Protein AF-M6GQY0-F1 (afdb_monomer_lite)

Foldseek 3Di:
DPPPVVVVVVVVPPPPDDDDDDDDDDDDDDDDDPPVQPPPPDWDKDKDKDWDFDAPDQVVLVVVLVVLCVVQVKDWPDDDSRDTDIDGDPVCVVVSVVVNCVRGPTPDMDMDIDGCRVVVSVVVVVVVVVVD

Secondary structure (DSSP, 8-state):
--SSSTTTSTTSSSSS-------------------------S--EEEEEEEEEE-S-HHHHHHHHHHHHHHTT-EEEEE-SS-EEEE--GGGHHHHHHHHHTTSEEEEEEEEEEE-HHHHHHHHHHHHHTT-

InterPro domains:
  IPR025645 Domain of unknown function DUF4349 [PF14257] (43-131)

pLDDT: mean 81.35, std 21.59, range [33.88, 98.38]

Radius of gyration: 28.09 Å; chains: 1; bounding box: 75×24×71 Å

Sequence (132 aa):
MLLSYRHIILLIFLFLVQCSAHRPTKAEGTAIGTQNEPVINERKISYTAYVTLNVGNLEESRNKIKSLIKNYKGFITRNSKKNALVRVPSESFEVFLSELKQLGDVENEEVIGLDITDSYRDNLIKLESLKK

Structure (mmCIF, N/CA/C/O backbone):
data_AF-M6GQY0-F1
#
_entry.id   AF-M6GQY0-F1
#
loop_
_atom_site.group_PDB
_atom_site.id
_atom_site.type_symbol
_atom_site.label_atom_id
_atom_site.label_alt_id
_atom_site.label_comp_id
_atom_site.label_asym_id
_atom_site.label_entity_id
_atom_site.label_seq_id
_atom_site.pdbx_PDB_ins_code
_atom_site.Cartn_x
_atom_site.Cartn_y
_atom_site.Cartn_z
_atom_site.occupancy
_atom_site.B_iso_or_equiv
_atom_site.auth_seq_id
_atom_site.auth_comp_id
_atom_site.auth_asym_id
_atom_site.auth_atom_id
_atom_site.pdbx_PDB_model_num
ATOM 1 N N . MET A 1 1 ? -46.945 7.960 -42.117 1.00 55.88 1 MET A N 1
ATOM 2 C CA . MET A 1 1 ? -45.697 8.199 -41.357 1.00 55.88 1 MET A CA 1
ATOM 3 C C . MET A 1 1 ? -44.795 6.960 -41.425 1.00 55.88 1 MET A C 1
ATOM 5 O O . MET A 1 1 ? -44.550 6.328 -40.416 1.00 55.88 1 MET A O 1
ATOM 9 N N . LEU A 1 2 ? -44.370 6.558 -42.632 1.00 48.75 2 LEU A N 1
ATOM 10 C CA . LEU A 1 2 ? -43.511 5.375 -42.875 1.00 48.75 2 LEU A CA 1
ATOM 11 C C . LEU A 1 2 ? -42.770 5.476 -44.230 1.00 48.75 2 LEU A C 1
ATOM 13 O O . LEU A 1 2 ? -42.288 4.488 -44.769 1.00 48.75 2 LEU A O 1
ATOM 17 N N . LEU A 1 3 ? -42.681 6.690 -44.792 1.00 44.78 3 LEU A N 1
ATOM 18 C CA . LEU A 1 3 ? -42.151 6.951 -46.137 1.00 44.78 3 LEU A CA 1
ATOM 19 C C . LEU A 1 3 ? -40.994 7.967 -46.138 1.00 44.78 3 LEU A C 1
ATOM 21 O O . LEU A 1 3 ? -40.719 8.601 -47.145 1.00 44.78 3 LEU A O 1
ATOM 25 N N . SER A 1 4 ? -40.325 8.126 -44.996 1.00 54.00 4 SER A N 1
ATOM 26 C CA . SER A 1 4 ? -39.166 9.015 -44.812 1.00 54.00 4 SER A CA 1
ATOM 27 C C . SER A 1 4 ? -37.931 8.292 -44.255 1.00 54.00 4 SER A C 1
ATOM 29 O O . SER A 1 4 ? -36.854 8.871 -44.207 1.00 54.00 4 SER A O 1
ATOM 31 N N . TYR A 1 5 ? -38.043 7.001 -43.912 1.00 56.50 5 TYR A N 1
ATOM 32 C CA . TYR A 1 5 ? -36.928 6.187 -43.399 1.00 56.50 5 TYR A CA 1
ATOM 33 C C . TYR A 1 5 ? -36.236 5.337 -44.484 1.00 56.50 5 TYR A C 1
ATOM 35 O O . TYR A 1 5 ? -35.145 4.811 -44.276 1.00 56.50 5 TYR A O 1
ATOM 43 N N . ARG A 1 6 ? -36.832 5.240 -45.684 1.00 51.47 6 ARG A N 1
ATOM 44 C CA . ARG A 1 6 ? -36.281 4.454 -46.805 1.00 51.47 6 ARG A CA 1
ATOM 45 C C . ARG A 1 6 ? -35.098 5.131 -47.511 1.00 51.47 6 ARG A C 1
ATOM 47 O O . ARG A 1 6 ? -34.324 4.454 -48.174 1.00 51.47 6 ARG A O 1
ATOM 54 N N . HIS A 1 7 ? -34.917 6.437 -47.315 1.00 50.97 7 HIS A N 1
ATOM 55 C CA . HIS A 1 7 ? -33.776 7.187 -47.857 1.00 50.97 7 HIS A CA 1
ATOM 56 C C . HIS A 1 7 ? -32.645 7.413 -46.842 1.00 50.97 7 HIS A C 1
ATOM 58 O O . HIS A 1 7 ? -31.558 7.814 -47.237 1.00 50.97 7 HIS A O 1
ATOM 64 N N . ILE A 1 8 ? -32.862 7.096 -45.561 1.00 52.44 8 ILE A N 1
ATOM 65 C CA . ILE A 1 8 ? -31.829 7.207 -44.515 1.00 52.44 8 ILE A CA 1
ATOM 66 C C . ILE A 1 8 ? -31.035 5.893 -44.381 1.00 52.44 8 ILE A C 1
ATOM 68 O O . ILE A 1 8 ? -29.851 5.919 -44.069 1.00 52.44 8 ILE A O 1
ATOM 72 N N . ILE A 1 9 ? -31.630 4.747 -44.734 1.00 51.34 9 ILE A N 1
ATOM 73 C CA . ILE A 1 9 ? -30.931 3.447 -44.775 1.00 51.34 9 ILE A CA 1
ATOM 74 C C . ILE A 1 9 ? -30.049 3.283 -46.033 1.00 51.34 9 ILE A C 1
ATOM 76 O O . ILE A 1 9 ? -29.077 2.533 -46.003 1.00 51.34 9 ILE A O 1
ATOM 80 N N . LEU A 1 10 ? -30.311 4.017 -47.123 1.00 47.75 10 LEU A N 1
ATOM 81 C CA . LEU A 1 10 ? -29.518 3.921 -48.362 1.00 47.75 10 LEU A CA 1
ATOM 82 C C . LEU A 1 10 ? -28.225 4.768 -48.340 1.00 47.75 10 LEU A C 1
ATOM 84 O O . LEU A 1 10 ? -27.360 4.587 -49.189 1.00 47.75 10 LEU A O 1
ATOM 88 N N . LEU A 1 11 ? -28.061 5.664 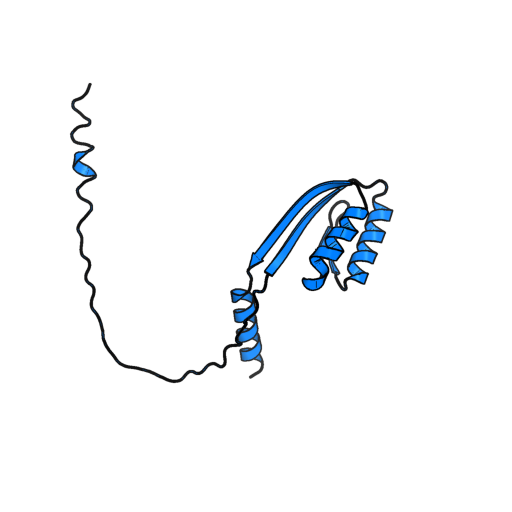-47.360 1.00 49.88 11 LEU A N 1
ATOM 89 C CA . LEU A 1 11 ? -26.869 6.516 -47.210 1.00 49.88 11 LEU A CA 1
ATOM 90 C C . LEU A 1 11 ? -25.799 5.932 -46.269 1.00 49.88 11 LEU A C 1
ATOM 92 O O . LEU A 1 11 ? -24.683 6.438 -46.230 1.00 49.88 11 LEU A O 1
ATOM 96 N N . ILE A 1 12 ? -26.098 4.837 -45.563 1.00 52.50 12 ILE A N 1
ATOM 97 C CA . ILE A 1 12 ? -25.147 4.136 -44.677 1.00 52.50 12 ILE A CA 1
ATOM 98 C C . ILE A 1 12 ? -24.380 3.020 -45.417 1.00 52.50 12 ILE A C 1
ATOM 100 O O . ILE A 1 12 ? -23.368 2.530 -44.927 1.00 52.50 12 ILE A O 1
ATOM 104 N N . PHE A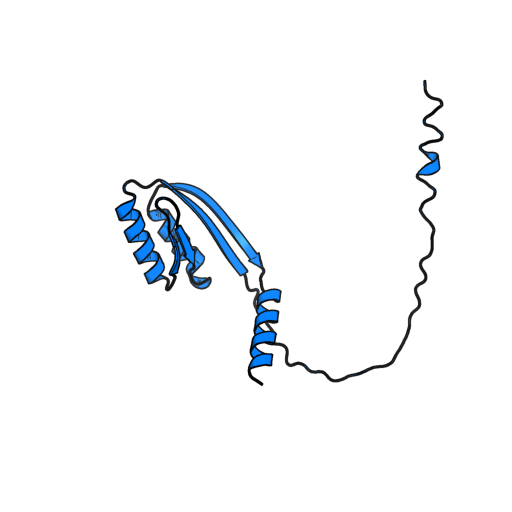 1 13 ? -24.785 2.665 -46.641 1.00 51.56 13 PHE A N 1
ATOM 105 C CA . PHE A 1 13 ? -24.156 1.589 -47.421 1.00 51.56 13 PHE A CA 1
ATOM 106 C C . PHE A 1 13 ? -23.108 2.050 -48.454 1.00 51.56 13 PHE A C 1
ATOM 108 O O . PHE A 1 13 ? -22.621 1.226 -49.222 1.00 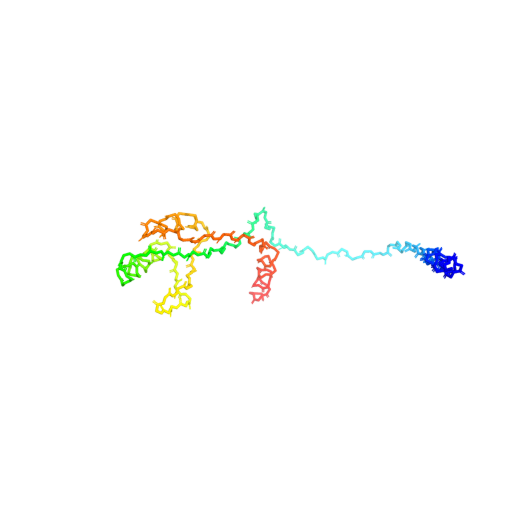51.56 13 PHE A O 1
ATOM 115 N N . LEU A 1 14 ? -22.726 3.336 -48.476 1.00 50.00 14 LEU A N 1
ATOM 116 C CA . LEU A 1 14 ? -21.807 3.893 -49.486 1.00 50.00 14 LEU A CA 1
ATOM 117 C C . LEU A 1 14 ? -20.504 4.490 -48.914 1.00 50.00 14 LEU A C 1
ATOM 119 O O . LEU A 1 14 ? -19.908 5.372 -49.522 1.00 50.00 14 LEU A O 1
ATOM 123 N N . PHE A 1 15 ? -20.047 3.992 -47.759 1.00 47.12 15 PHE A N 1
ATOM 124 C CA . PHE A 1 15 ? -18.723 4.300 -47.184 1.00 47.12 15 PHE A CA 1
ATOM 125 C C . PHE A 1 15 ? -17.823 3.061 -47.011 1.00 47.12 15 PHE A C 1
ATOM 127 O O . PHE A 1 15 ? -16.848 3.082 -46.265 1.00 47.12 15 PHE A O 1
ATOM 134 N N . LEU A 1 16 ? -18.113 1.979 -47.736 1.00 55.97 16 LEU A N 1
ATOM 135 C CA . LEU A 1 16 ? -17.162 0.897 -47.973 1.00 55.97 16 LEU A CA 1
ATOM 136 C C . LEU A 1 16 ? -16.777 0.949 -49.446 1.00 55.97 16 LEU A C 1
ATOM 138 O O . LEU A 1 16 ? -17.593 0.603 -50.289 1.00 55.97 16 LEU A O 1
ATOM 142 N N . VAL A 1 17 ? -15.555 1.420 -49.709 1.00 60.00 17 VAL A N 1
ATOM 143 C CA . VAL A 1 17 ? -14.728 1.301 -50.930 1.00 60.00 17 VAL A CA 1
ATOM 144 C C . VAL A 1 17 ? -14.035 2.643 -51.168 1.00 60.00 17 VAL A C 1
ATOM 146 O O . VAL A 1 17 ? -14.445 3.430 -52.010 1.00 60.00 17 VAL A O 1
ATOM 149 N N . GLN A 1 18 ? -12.942 2.885 -50.436 1.00 50.16 18 GLN A N 1
ATOM 150 C CA . GLN A 1 18 ? -11.767 3.552 -51.003 1.00 50.16 18 GLN A CA 1
ATOM 151 C C . GLN A 1 18 ? -10.480 2.871 -50.499 1.00 50.16 18 GLN A C 1
ATOM 153 O O . GLN A 1 18 ? -10.065 3.014 -49.356 1.00 50.16 18 GLN A O 1
ATOM 158 N N . CYS A 1 19 ? -9.924 2.076 -51.418 1.00 48.84 19 CYS A N 1
ATOM 159 C CA . CYS A 1 19 ? -8.524 1.737 -51.685 1.00 48.84 19 CYS A CA 1
ATOM 160 C C . CYS A 1 19 ? -7.567 1.344 -50.546 1.00 48.84 19 CYS A C 1
ATOM 162 O O . CYS A 1 19 ? -6.852 2.159 -49.971 1.00 48.84 19 CYS A O 1
ATOM 164 N N . SER A 1 20 ? -7.389 0.024 -50.432 1.00 45.81 20 SER A N 1
ATOM 165 C CA . SER A 1 20 ? -6.080 -0.594 -50.209 1.00 45.81 20 SER A CA 1
ATOM 166 C C . SER A 1 20 ? -5.137 -0.246 -51.372 1.00 45.81 20 SER A C 1
ATOM 168 O O . SER A 1 20 ? -5.402 -0.604 -52.518 1.00 45.81 20 SER A O 1
ATOM 170 N N . ALA A 1 21 ? -4.037 0.447 -51.079 1.00 47.16 21 ALA A N 1
ATOM 171 C CA . ALA A 1 21 ? -2.872 0.549 -51.954 1.00 47.16 21 ALA A CA 1
ATOM 172 C C . ALA A 1 21 ? -1.637 0.113 -51.157 1.00 47.16 21 ALA A C 1
ATOM 174 O O . ALA A 1 21 ? -0.853 0.921 -50.665 1.00 47.16 21 ALA A O 1
ATOM 175 N N . HIS A 1 22 ? -1.500 -1.201 -50.992 1.00 43.19 22 HIS A N 1
ATOM 176 C CA . HIS A 1 22 ? -0.301 -1.833 -50.459 1.00 43.19 22 HIS A CA 1
ATOM 177 C C . HIS A 1 22 ? 0.823 -1.705 -51.504 1.00 43.19 22 HIS A C 1
ATOM 179 O O . HIS A 1 22 ? 0.794 -2.371 -52.537 1.00 43.19 22 HIS A O 1
ATOM 185 N N . ARG A 1 23 ? 1.805 -0.827 -51.267 1.00 45.12 23 ARG A N 1
ATOM 186 C CA . ARG A 1 23 ? 3.090 -0.842 -51.985 1.00 45.12 23 ARG A CA 1
ATOM 187 C C . ARG A 1 23 ? 4.120 -1.567 -51.114 1.00 45.12 23 ARG A C 1
ATOM 189 O O . ARG A 1 23 ? 4.449 -1.043 -50.052 1.00 45.12 23 ARG A O 1
ATOM 196 N N . PRO A 1 24 ? 4.654 -2.727 -51.530 1.00 40.28 24 PRO A N 1
ATOM 197 C CA . PRO A 1 24 ? 5.810 -3.310 -50.872 1.00 40.28 24 PRO A CA 1
ATOM 198 C C . PRO A 1 24 ? 7.070 -2.608 -51.388 1.00 40.28 24 PRO A C 1
ATOM 200 O O . PRO A 1 24 ? 7.501 -2.843 -52.516 1.00 40.28 24 PRO A O 1
ATOM 203 N N . THR A 1 25 ? 7.676 -1.746 -50.573 1.00 45.44 25 THR A N 1
ATOM 204 C CA . THR A 1 25 ? 9.056 -1.311 -50.819 1.00 45.44 25 THR A CA 1
ATOM 205 C C . THR A 1 25 ? 9.986 -2.336 -50.179 1.00 45.44 25 THR A C 1
ATOM 207 O O . THR A 1 25 ? 10.023 -2.493 -48.960 1.00 45.44 25 THR A O 1
ATOM 210 N N . LYS A 1 26 ? 10.688 -3.082 -51.032 1.00 43.66 26 LYS A N 1
ATOM 211 C CA . LYS A 1 26 ? 11.708 -4.073 -50.695 1.00 43.66 26 LYS A CA 1
ATOM 212 C C . LYS A 1 26 ? 13.091 -3.413 -50.739 1.00 43.66 26 LYS A C 1
ATOM 214 O O . LYS A 1 26 ? 13.405 -2.808 -51.756 1.00 43.66 26 LYS A O 1
ATOM 219 N N . ALA A 1 27 ? 13.884 -3.688 -49.693 1.00 46.41 27 ALA A N 1
ATOM 220 C CA . ALA A 1 27 ? 15.330 -3.459 -49.511 1.00 46.41 27 ALA A CA 1
ATOM 221 C C . ALA A 1 27 ? 15.762 -1.971 -49.453 1.00 46.41 27 ALA A C 1
ATOM 223 O O . ALA A 1 27 ? 15.204 -1.139 -50.145 1.00 46.41 27 ALA A O 1
ATOM 224 N N . GLU A 1 28 ? 16.686 -1.532 -48.598 1.00 39.09 28 GLU A N 1
ATOM 225 C CA . GLU A 1 28 ? 17.974 -2.124 -48.221 1.00 39.09 28 GLU A CA 1
ATOM 226 C C . GLU A 1 28 ? 18.338 -1.836 -46.752 1.00 39.09 28 GLU A C 1
ATOM 228 O O . GLU A 1 28 ? 17.826 -0.915 -46.120 1.00 39.09 28 GLU A O 1
ATOM 233 N N . GLY A 1 29 ? 19.193 -2.693 -46.194 1.00 40.03 29 GLY A N 1
ATOM 234 C CA . GLY A 1 29 ? 19.549 -2.710 -44.783 1.00 40.03 29 GLY A CA 1
ATOM 235 C C . GLY A 1 29 ? 20.464 -1.581 -44.309 1.00 40.03 29 GLY A C 1
ATOM 236 O O . GLY A 1 29 ? 21.350 -1.128 -45.023 1.00 40.03 29 GLY A O 1
ATOM 237 N N . THR A 1 30 ? 20.334 -1.288 -43.017 1.00 33.88 30 THR A N 1
ATOM 238 C CA . THR A 1 30 ? 21.476 -0.975 -42.155 1.00 33.88 30 THR A CA 1
ATOM 239 C C . THR A 1 30 ? 21.410 -1.939 -40.981 1.00 33.88 30 THR A C 1
ATOM 241 O O . THR A 1 30 ? 20.604 -1.786 -40.065 1.00 33.88 30 THR A O 1
ATOM 244 N N . ALA A 1 31 ? 22.236 -2.980 -41.040 1.00 48.19 31 ALA A N 1
ATOM 245 C CA . ALA A 1 31 ? 22.637 -3.690 -39.843 1.00 48.19 31 ALA A CA 1
ATOM 246 C C . ALA A 1 31 ? 23.552 -2.783 -39.005 1.00 48.19 31 ALA A C 1
ATOM 248 O O . ALA A 1 31 ? 24.279 -1.949 -39.541 1.00 48.19 31 ALA A O 1
ATOM 249 N N . ILE A 1 32 ? 23.574 -3.079 -37.706 1.00 41.00 32 ILE A N 1
ATOM 250 C CA . ILE A 1 32 ? 24.455 -2.557 -36.653 1.00 41.00 32 ILE A CA 1
ATOM 251 C C . ILE A 1 32 ? 23.895 -1.342 -35.904 1.00 41.00 32 ILE A C 1
ATOM 253 O O . ILE A 1 32 ? 24.369 -0.215 -35.979 1.00 41.00 32 ILE A O 1
ATOM 257 N N . GLY A 1 33 ? 22.960 -1.662 -35.020 1.00 36.72 33 GLY A N 1
ATOM 258 C CA . GLY A 1 33 ? 23.143 -1.341 -33.615 1.00 36.72 33 GLY A CA 1
ATOM 259 C C . GLY A 1 33 ? 22.738 -2.565 -32.810 1.00 36.72 33 GLY A C 1
ATOM 260 O O . GLY A 1 33 ? 21.578 -2.672 -32.434 1.00 36.72 33 GLY A O 1
ATOM 261 N N . THR A 1 34 ? 23.662 -3.500 -32.561 1.00 45.25 34 THR A N 1
ATOM 262 C CA . THR A 1 34 ? 23.510 -4.417 -31.420 1.00 45.25 34 THR A CA 1
ATOM 263 C C . THR A 1 34 ? 23.632 -3.547 -30.179 1.00 45.25 34 THR A C 1
ATOM 265 O O . THR A 1 34 ? 24.705 -3.398 -29.598 1.00 45.25 34 THR A O 1
ATOM 268 N N . GLN A 1 35 ? 22.541 -2.867 -29.845 1.00 48.69 35 GLN A N 1
ATOM 269 C CA . GLN A 1 35 ? 22.362 -2.322 -28.522 1.00 48.69 35 GLN A CA 1
ATOM 270 C C . GLN A 1 35 ? 22.203 -3.562 -27.654 1.00 48.69 35 GLN A C 1
ATOM 272 O O . GLN A 1 35 ? 21.290 -4.360 -27.870 1.00 48.69 35 GLN A O 1
ATOM 277 N N . ASN A 1 36 ? 23.146 -3.778 -26.743 1.00 60.84 36 ASN A N 1
ATOM 278 C CA . ASN A 1 36 ? 22.985 -4.745 -25.668 1.00 60.84 36 ASN A CA 1
ATOM 279 C C . ASN A 1 36 ? 21.869 -4.211 -24.759 1.00 60.84 36 ASN A C 1
ATOM 281 O O . ASN A 1 36 ? 22.151 -3.694 -23.684 1.00 60.84 36 ASN A O 1
ATOM 285 N N . GLU A 1 37 ? 20.622 -4.220 -25.237 1.00 58.25 37 GLU A N 1
ATOM 286 C CA . GLU A 1 37 ? 19.487 -3.831 -24.418 1.00 58.25 37 GLU A CA 1
ATOM 287 C C . GLU A 1 37 ? 19.408 -4.808 -23.244 1.00 58.25 37 GLU A C 1
ATOM 289 O O . GLU A 1 37 ? 19.555 -6.022 -23.444 1.00 58.25 37 GLU A O 1
ATOM 294 N N . PRO A 1 38 ? 19.191 -4.313 -22.017 1.00 61.00 38 PRO A N 1
ATOM 295 C CA . PRO A 1 38 ? 19.025 -5.178 -20.867 1.00 61.00 38 PRO A CA 1
ATOM 296 C C . PRO A 1 38 ? 17.822 -6.094 -21.115 1.00 61.00 38 PRO A C 1
ATOM 298 O O . PRO A 1 38 ? 16.671 -5.653 -21.161 1.00 61.00 38 PRO A O 1
ATOM 301 N N . VAL A 1 39 ? 18.094 -7.388 -21.292 1.00 67.12 39 VAL A N 1
ATOM 302 C CA . VAL A 1 39 ? 17.062 -8.414 -21.450 1.00 67.12 39 VAL A CA 1
ATOM 303 C C . VAL A 1 39 ? 16.392 -8.611 -20.094 1.00 67.12 39 VAL A C 1
ATOM 305 O O . VAL A 1 39 ? 16.877 -9.355 -19.241 1.00 67.12 39 VAL A O 1
ATOM 308 N N . ILE A 1 40 ? 15.274 -7.922 -19.871 1.00 70.62 40 ILE A N 1
ATOM 309 C CA . ILE A 1 40 ? 14.446 -8.128 -18.683 1.00 70.62 40 ILE A CA 1
ATOM 310 C C . ILE A 1 40 ? 13.512 -9.303 -18.956 1.00 70.62 40 ILE A C 1
ATOM 312 O O . ILE A 1 40 ? 12.487 -9.156 -19.612 1.00 70.62 40 ILE A O 1
ATOM 316 N N . ASN A 1 41 ? 13.884 -10.483 -18.461 1.00 71.50 41 ASN A N 1
ATOM 317 C CA . ASN A 1 41 ? 13.077 -11.697 -18.623 1.00 71.50 41 ASN A CA 1
ATOM 318 C C . ASN A 1 41 ? 11.936 -11.793 -17.585 1.00 71.50 41 ASN A C 1
ATOM 320 O O . ASN A 1 41 ? 10.982 -12.547 -17.748 1.00 71.50 41 ASN A O 1
ATOM 324 N N . GLU A 1 42 ? 12.015 -11.018 -16.503 1.00 86.69 42 GLU A N 1
ATOM 325 C CA . GLU A 1 42 ? 11.030 -11.036 -15.420 1.00 86.69 42 GLU A CA 1
ATOM 326 C C . GLU A 1 42 ? 10.074 -9.848 -15.501 1.00 86.69 42 GLU A C 1
ATOM 328 O O . GLU A 1 42 ? 10.513 -8.695 -15.487 1.00 86.69 42 GLU A O 1
ATOM 333 N N . ARG A 1 43 ? 8.762 -10.120 -15.472 1.00 91.81 43 ARG A N 1
ATOM 334 C CA . ARG A 1 43 ? 7.750 -9.063 -15.344 1.00 91.81 43 ARG A CA 1
ATOM 335 C C . ARG A 1 43 ? 7.969 -8.263 -14.063 1.00 91.81 43 ARG A C 1
ATOM 337 O O . ARG A 1 43 ? 8.102 -8.833 -12.979 1.00 91.81 43 ARG A O 1
ATOM 344 N N . LYS A 1 44 ? 7.970 -6.938 -14.179 1.00 94.62 44 LYS A N 1
ATOM 345 C CA . LYS A 1 44 ? 8.054 -6.017 -13.044 1.00 94.62 44 LYS A CA 1
ATOM 346 C C . LYS A 1 44 ? 6.669 -5.448 -12.777 1.00 94.62 44 LYS A C 1
ATOM 348 O O . LYS A 1 44 ? 6.136 -4.708 -13.594 1.00 94.62 44 LYS A O 1
ATOM 353 N N . ILE A 1 45 ? 6.094 -5.802 -11.630 1.00 95.88 45 ILE A N 1
ATOM 354 C CA . ILE A 1 45 ? 4.758 -5.364 -11.216 1.00 95.88 45 ILE A CA 1
ATOM 355 C C . ILE A 1 45 ? 4.883 -4.408 -10.030 1.00 95.88 45 ILE A C 1
ATOM 357 O O . ILE A 1 45 ? 5.565 -4.706 -9.049 1.00 95.88 45 ILE A O 1
ATOM 361 N N . SER A 1 46 ? 4.214 -3.261 -10.115 1.00 97.06 46 SER A N 1
ATOM 362 C CA . SER A 1 46 ? 4.033 -2.340 -8.998 1.00 97.06 46 SER A CA 1
ATOM 363 C C . SER A 1 46 ? 2.679 -2.592 -8.350 1.00 97.06 46 SER A C 1
ATOM 365 O O . SER A 1 46 ? 1.644 -2.447 -8.998 1.00 97.06 46 SER A O 1
ATOM 367 N N . TYR A 1 47 ? 2.690 -2.964 -7.072 1.00 98.00 47 TYR A N 1
ATOM 368 C CA . TYR A 1 47 ? 1.472 -3.177 -6.300 1.00 98.00 47 TYR A CA 1
ATOM 369 C C . TYR A 1 47 ? 1.095 -1.927 -5.509 1.00 98.00 47 TYR A C 1
ATOM 371 O O . TYR A 1 47 ? 1.942 -1.286 -4.884 1.00 98.00 47 TYR A O 1
ATOM 379 N N . THR A 1 48 ? -0.192 -1.598 -5.519 1.00 98.19 48 THR A N 1
ATOM 380 C CA . THR A 1 48 ? -0.792 -0.547 -4.695 1.00 98.19 48 THR A CA 1
ATOM 381 C C . THR A 1 48 ? -1.972 -1.136 -3.940 1.00 98.19 48 THR A C 1
ATOM 383 O O . THR A 1 48 ? -2.869 -1.694 -4.562 1.00 98.19 48 THR A O 1
ATOM 386 N N . ALA A 1 49 ? -1.974 -1.000 -2.613 1.00 98.12 49 ALA A N 1
ATOM 387 C CA . ALA A 1 49 ? -3.105 -1.370 -1.771 1.00 98.12 49 ALA A CA 1
ATOM 388 C C . ALA A 1 49 ? -3.771 -0.121 -1.183 1.00 98.12 49 ALA A C 1
ATOM 390 O O . ALA A 1 49 ? -3.090 0.739 -0.615 1.00 98.12 49 ALA A O 1
ATOM 391 N N . TYR A 1 50 ? -5.096 -0.059 -1.267 1.00 98.06 50 TYR A N 1
ATOM 392 C CA . TYR A 1 50 ? -5.932 0.882 -0.531 1.00 98.06 50 TYR A CA 1
ATOM 393 C C . TYR A 1 50 ? -6.640 0.118 0.580 1.00 98.06 50 TYR A C 1
ATOM 395 O O . TYR A 1 50 ? -7.466 -0.749 0.310 1.00 98.06 50 TYR A O 1
ATOM 403 N N . VAL A 1 51 ? -6.299 0.428 1.831 1.00 97.75 51 VAL A N 1
ATOM 404 C CA . VAL A 1 51 ? -6.839 -0.270 3.003 1.00 97.75 51 VAL A CA 1
ATOM 405 C C . VAL A 1 51 ? -7.435 0.739 3.968 1.00 97.75 51 VAL A C 1
ATOM 407 O O . VAL A 1 51 ? -6.753 1.674 4.395 1.00 97.75 51 VAL A O 1
ATOM 410 N N . THR A 1 52 ? -8.691 0.512 4.339 1.00 97.50 52 THR A N 1
ATOM 411 C CA . THR A 1 52 ? -9.357 1.218 5.433 1.00 97.50 52 THR A CA 1
ATOM 412 C C . THR A 1 52 ? -9.436 0.282 6.631 1.00 97.50 52 THR A C 1
ATOM 414 O O . THR A 1 52 ? -10.053 -0.779 6.550 1.00 97.50 52 THR A O 1
ATOM 417 N N . LEU A 1 53 ? -8.798 0.674 7.735 1.00 96.69 53 LEU A N 1
ATOM 418 C CA . LEU A 1 53 ? -8.804 -0.076 8.989 1.00 96.69 53 LEU A CA 1
ATOM 419 C C . LEU A 1 53 ? -9.603 0.678 10.044 1.00 96.69 53 LEU A C 1
ATOM 421 O O . LEU A 1 53 ? -9.316 1.844 10.331 1.00 96.69 53 LEU A O 1
ATOM 425 N N . ASN A 1 54 ? -10.542 -0.019 10.670 1.00 96.88 54 ASN A N 1
ATOM 426 C CA . ASN A 1 54 ? -11.140 0.410 11.917 1.00 96.88 54 ASN A CA 1
ATOM 427 C C . ASN A 1 54 ? -10.286 -0.110 13.080 1.00 96.88 54 ASN A C 1
ATOM 429 O O . ASN A 1 54 ? -10.021 -1.305 13.191 1.00 96.88 54 ASN A O 1
ATOM 433 N N . VAL A 1 55 ? -9.813 0.794 13.934 1.00 96.50 55 VAL A N 1
ATOM 434 C CA . VAL A 1 55 ? -8.862 0.474 15.005 1.00 96.50 55 VAL A CA 1
ATOM 435 C C . VAL A 1 55 ? -9.356 1.003 16.342 1.00 96.50 55 VAL A C 1
ATOM 437 O O . VAL A 1 55 ? -9.898 2.104 16.422 1.00 96.50 55 VAL A O 1
ATOM 440 N N . GLY A 1 56 ? -9.107 0.254 17.418 1.00 94.88 56 GLY A N 1
ATOM 441 C CA . GLY A 1 56 ? -9.518 0.663 18.765 1.00 94.88 56 GLY A CA 1
ATOM 442 C C . GLY A 1 56 ? -8.771 1.897 19.289 1.00 94.88 56 GLY A C 1
ATOM 443 O O . GLY A 1 56 ? -9.361 2.751 19.945 1.00 94.88 56 GLY A O 1
ATOM 444 N N . ASN A 1 57 ? -7.474 2.022 18.980 1.00 95.56 57 ASN A N 1
ATOM 445 C CA . ASN A 1 57 ? -6.654 3.172 19.365 1.00 95.56 57 ASN A CA 1
ATOM 446 C C . ASN A 1 57 ? -5.805 3.658 18.184 1.00 95.56 57 ASN A C 1
ATOM 448 O O . ASN A 1 57 ? -4.918 2.951 17.699 1.00 95.56 57 ASN A O 1
ATOM 452 N N . LEU A 1 58 ? -6.065 4.888 17.735 1.00 93.44 58 LEU A N 1
ATOM 453 C CA . LEU A 1 58 ? -5.417 5.470 16.559 1.00 93.44 58 LEU A CA 1
ATOM 454 C C . LEU A 1 58 ? -3.906 5.678 16.748 1.00 93.44 58 LEU A C 1
ATOM 456 O O . LEU A 1 58 ? -3.128 5.369 15.846 1.00 93.44 58 LEU A O 1
ATOM 460 N N . GLU A 1 59 ? -3.478 6.189 17.904 1.00 93.62 59 GLU A N 1
ATOM 461 C CA . GLU A 1 59 ? -2.067 6.511 18.148 1.00 93.62 59 GLU A CA 1
ATOM 462 C C . GLU A 1 59 ? -1.222 5.249 18.333 1.00 93.62 59 GLU A C 1
ATOM 464 O O . GLU A 1 59 ? -0.128 5.142 17.772 1.00 93.62 59 GLU A O 1
ATOM 469 N N . GLU A 1 60 ? -1.749 4.255 19.049 1.00 95.06 60 GLU A N 1
ATOM 470 C CA . GLU A 1 60 ? -1.107 2.948 19.181 1.00 95.06 60 GLU A CA 1
ATOM 471 C C . GLU A 1 60 ? -0.954 2.273 17.812 1.00 95.06 60 GLU A C 1
ATOM 473 O O . GLU A 1 60 ? 0.145 1.850 17.442 1.00 95.06 60 GLU A O 1
ATOM 478 N N . SER A 1 61 ? -2.030 2.247 17.021 1.00 94.75 61 SER A N 1
ATOM 479 C CA . SER A 1 61 ? -2.028 1.648 15.683 1.00 94.75 61 SER A CA 1
ATOM 480 C C . SER A 1 61 ? -1.048 2.359 14.756 1.00 94.75 61 SER A C 1
ATOM 482 O O . SER A 1 61 ? -0.264 1.710 14.069 1.00 94.75 61 SER A O 1
ATOM 484 N N . ARG A 1 62 ? -0.986 3.695 14.797 1.00 93.38 62 ARG A N 1
ATOM 485 C CA . ARG A 1 62 ? 0.018 4.470 14.051 1.00 93.38 62 ARG A CA 1
ATOM 486 C C . ARG A 1 62 ? 1.443 4.092 14.422 1.00 93.38 62 ARG A C 1
ATOM 488 O O . ARG A 1 62 ? 2.300 4.026 13.540 1.00 93.38 62 ARG A O 1
ATOM 495 N N . ASN A 1 63 ? 1.724 3.883 15.703 1.00 95.00 63 ASN A N 1
ATOM 496 C CA . ASN A 1 63 ? 3.060 3.500 16.145 1.00 95.00 63 ASN A CA 1
ATOM 497 C C . ASN A 1 63 ? 3.406 2.073 15.704 1.00 95.00 63 ASN A C 1
ATOM 499 O O . ASN A 1 63 ? 4.510 1.859 15.205 1.00 95.00 63 ASN A O 1
ATOM 503 N N . LYS A 1 64 ? 2.452 1.135 15.769 1.00 95.94 64 LYS A N 1
ATOM 504 C CA . LYS A 1 64 ? 2.615 -0.219 15.213 1.00 95.94 64 LYS A CA 1
ATOM 505 C C . LYS A 1 64 ? 2.879 -0.186 13.708 1.00 95.94 64 LYS A C 1
ATOM 507 O O . LYS A 1 64 ? 3.851 -0.784 13.261 1.00 95.94 64 LYS A O 1
ATOM 512 N N . ILE A 1 65 ? 2.103 0.590 12.946 1.00 95.50 65 ILE A N 1
ATOM 513 C CA . ILE A 1 65 ? 2.290 0.769 11.497 1.00 95.50 65 ILE A CA 1
ATOM 514 C C . ILE A 1 65 ? 3.687 1.324 11.186 1.00 95.50 65 ILE A C 1
ATOM 516 O O . ILE A 1 65 ? 4.368 0.812 10.302 1.00 95.50 65 ILE A O 1
ATOM 520 N N . LYS A 1 66 ? 4.166 2.340 11.920 1.00 95.38 66 LYS A N 1
ATOM 521 C CA . LYS A 1 66 ? 5.528 2.878 11.731 1.00 95.38 66 LYS A CA 1
ATOM 522 C C . LYS A 1 66 ? 6.607 1.816 11.958 1.00 95.38 66 LYS A C 1
ATOM 524 O O . LYS A 1 66 ? 7.553 1.743 11.175 1.00 95.38 66 LYS A O 1
ATOM 529 N N . SER A 1 67 ? 6.471 1.013 13.012 1.00 96.88 67 SER A N 1
ATOM 530 C CA . SER A 1 67 ? 7.397 -0.086 13.303 1.00 96.88 67 SER A CA 1
ATOM 531 C C . SER A 1 67 ? 7.360 -1.150 12.210 1.00 96.88 67 SER A C 1
ATOM 533 O O . SER A 1 67 ? 8.411 -1.562 11.729 1.00 96.88 67 SER A O 1
ATOM 535 N N . LEU A 1 68 ? 6.160 -1.519 11.756 1.00 96.50 68 LEU A N 1
ATOM 536 C CA . LEU A 1 68 ? 5.950 -2.475 10.675 1.00 96.50 68 LEU A CA 1
ATOM 537 C C . LEU A 1 68 ? 6.662 -2.024 9.394 1.00 96.50 68 LEU A C 1
ATOM 539 O O . LEU A 1 68 ? 7.481 -2.752 8.846 1.00 96.50 68 LEU A O 1
ATOM 543 N N . ILE A 1 69 ? 6.443 -0.777 8.971 1.00 96.81 69 ILE A N 1
ATOM 544 C CA . ILE A 1 69 ? 7.096 -0.199 7.786 1.00 96.81 69 ILE A CA 1
ATOM 545 C C . ILE A 1 69 ? 8.621 -0.293 7.898 1.00 96.81 69 ILE A C 1
ATOM 547 O O . ILE A 1 69 ? 9.285 -0.673 6.936 1.00 96.81 69 ILE A O 1
ATOM 551 N N . LYS A 1 70 ? 9.183 0.019 9.073 1.00 96.06 70 LYS A N 1
ATOM 552 C CA . LYS A 1 70 ? 10.630 -0.056 9.306 1.00 96.06 70 LYS A CA 1
ATOM 553 C C . LYS A 1 70 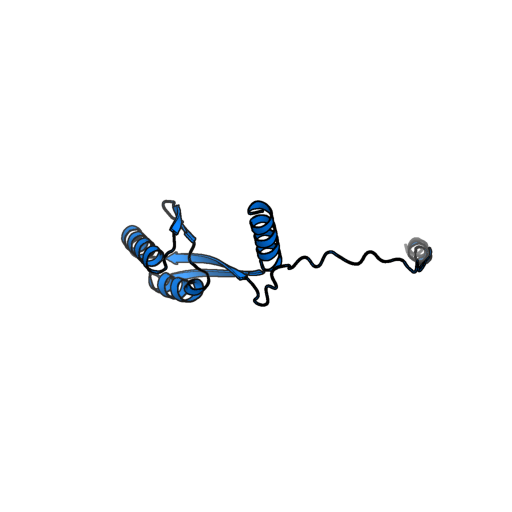? 11.154 -1.493 9.212 1.00 96.06 70 LYS A C 1
ATOM 555 O O . LYS A 1 70 ? 12.218 -1.697 8.629 1.00 96.06 70 LYS A O 1
ATOM 560 N N . ASN A 1 71 ? 10.418 -2.470 9.742 1.00 97.19 71 ASN A N 1
ATOM 561 C CA . ASN A 1 71 ? 10.794 -3.888 9.692 1.00 97.19 71 ASN A CA 1
ATOM 562 C C . ASN A 1 71 ? 10.911 -4.392 8.248 1.00 97.19 71 ASN A C 1
ATOM 564 O O . ASN A 1 71 ? 11.846 -5.119 7.922 1.00 97.19 71 ASN A O 1
ATOM 568 N N . TYR A 1 72 ? 10.033 -3.915 7.365 1.00 96.69 72 TYR A N 1
ATOM 569 C CA . TYR A 1 72 ? 10.054 -4.236 5.936 1.00 96.69 72 TYR A CA 1
ATOM 570 C C . TYR A 1 72 ? 10.892 -3.266 5.098 1.00 96.69 72 TYR A C 1
ATOM 572 O O . TYR A 1 72 ? 10.706 -3.176 3.889 1.00 96.69 72 TYR A O 1
ATOM 580 N N . LYS A 1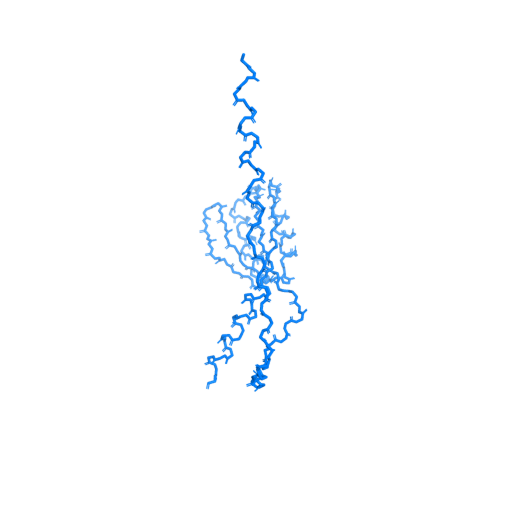 73 ? 11.822 -2.521 5.717 1.00 96.38 73 LYS A N 1
ATOM 581 C CA . LYS A 1 73 ? 12.716 -1.561 5.034 1.00 96.38 73 LYS A CA 1
ATOM 582 C C . LYS A 1 73 ? 11.967 -0.528 4.174 1.00 96.38 73 LYS A C 1
ATOM 584 O O . LYS A 1 73 ? 12.508 -0.004 3.202 1.00 96.38 73 LYS A O 1
ATOM 589 N N . GLY A 1 74 ? 10.716 -0.248 4.522 1.00 96.56 74 GLY A N 1
ATOM 590 C CA . GLY A 1 74 ? 9.873 0.722 3.851 1.00 96.56 74 GLY A CA 1
ATOM 591 C C . GLY A 1 74 ? 10.042 2.135 4.399 1.00 96.56 74 GLY A C 1
ATOM 592 O O . GLY A 1 74 ? 10.811 2.399 5.326 1.00 96.56 74 GLY A O 1
ATOM 593 N N . PHE A 1 75 ? 9.270 3.062 3.841 1.00 97.12 75 PHE A N 1
ATOM 594 C CA . PHE A 1 75 ? 9.228 4.449 4.289 1.00 97.12 75 PHE A CA 1
ATOM 595 C C . PHE A 1 75 ? 7.853 5.085 4.079 1.00 97.12 75 PHE A C 1
ATOM 597 O O . PHE A 1 75 ? 7.036 4.644 3.270 1.00 97.12 75 PHE A O 1
ATOM 604 N N . ILE A 1 76 ? 7.595 6.165 4.814 1.00 96.38 76 ILE A N 1
ATOM 605 C CA . ILE A 1 76 ? 6.352 6.933 4.716 1.00 96.38 76 ILE A CA 1
ATOM 606 C C . ILE A 1 76 ? 6.565 8.075 3.724 1.00 96.38 76 ILE A C 1
ATOM 608 O O . ILE A 1 76 ? 7.453 8.902 3.903 1.00 96.38 76 ILE A O 1
ATOM 612 N N . THR A 1 77 ? 5.730 8.136 2.688 1.00 96.69 77 THR A N 1
ATOM 613 C CA . THR A 1 77 ? 5.740 9.223 1.694 1.00 96.69 77 THR A CA 1
ATOM 614 C C . THR A 1 77 ? 4.813 10.367 2.103 1.00 96.69 77 THR A C 1
ATOM 616 O O . THR A 1 77 ? 5.115 11.534 1.871 1.00 96.69 77 THR A O 1
ATOM 619 N N . ARG A 1 78 ? 3.669 10.050 2.721 1.00 94.38 78 ARG A N 1
ATOM 620 C CA . ARG A 1 78 ? 2.719 11.045 3.233 1.00 94.38 78 ARG A CA 1
ATOM 621 C C . ARG A 1 78 ? 2.143 10.564 4.550 1.00 94.38 78 ARG A C 1
ATOM 623 O O . ARG A 1 78 ? 1.803 9.395 4.680 1.00 94.38 78 ARG A O 1
ATOM 630 N N . ASN A 1 79 ? 1.988 11.474 5.501 1.00 92.94 79 ASN A N 1
ATOM 631 C CA . ASN A 1 79 ? 1.379 11.182 6.788 1.00 92.94 79 ASN A CA 1
ATOM 632 C C . ASN A 1 79 ? 0.391 12.290 7.148 1.00 92.94 79 ASN A C 1
ATOM 634 O O . ASN A 1 79 ? 0.765 13.460 7.171 1.00 92.94 79 ASN A O 1
ATOM 638 N N . SER A 1 80 ? -0.857 11.935 7.422 1.00 91.25 80 SER A N 1
ATOM 639 C CA . SER A 1 80 ? -1.875 12.839 7.951 1.00 91.25 80 SER A CA 1
ATOM 640 C C . SER A 1 80 ? -2.451 12.269 9.249 1.00 91.25 80 SER A C 1
ATOM 642 O O . SER A 1 80 ? -2.022 11.218 9.727 1.00 91.25 80 SER A O 1
ATOM 644 N N . LYS A 1 81 ? -3.420 12.971 9.848 1.00 88.12 81 LYS A N 1
ATOM 645 C CA . LYS A 1 81 ? -4.075 12.503 11.078 1.00 88.12 81 LYS A CA 1
ATOM 646 C C . LYS A 1 81 ? -4.816 11.175 10.888 1.00 88.12 81 LYS A C 1
ATOM 648 O O . LYS A 1 81 ? -4.884 10.403 11.831 1.00 88.12 81 LYS A O 1
ATOM 653 N N . LYS A 1 82 ? -5.370 10.925 9.697 1.00 88.25 82 LYS A N 1
ATOM 654 C CA . LYS A 1 82 ? -6.212 9.747 9.419 1.00 88.25 82 LYS A CA 1
ATOM 655 C C . LYS A 1 82 ? -5.665 8.828 8.327 1.00 88.25 82 LYS A C 1
ATOM 657 O O . LYS A 1 82 ? -6.050 7.674 8.283 1.00 88.25 82 LYS A O 1
ATOM 662 N N . ASN A 1 83 ? -4.758 9.320 7.481 1.00 93.12 83 ASN A N 1
ATOM 663 C CA . ASN A 1 83 ? -4.273 8.587 6.313 1.00 93.12 83 ASN A CA 1
ATOM 664 C C . ASN A 1 83 ? -2.743 8.563 6.292 1.00 93.12 83 ASN A C 1
ATOM 666 O O . ASN A 1 83 ? -2.094 9.558 6.625 1.00 93.12 83 ASN A O 1
ATOM 670 N N . ALA A 1 84 ? -2.165 7.466 5.817 1.00 93.94 84 ALA A N 1
ATOM 671 C CA . ALA A 1 84 ? -0.740 7.362 5.537 1.00 93.94 84 ALA A CA 1
ATOM 672 C C . ALA A 1 84 ? -0.529 6.759 4.145 1.00 93.94 84 ALA A C 1
ATOM 674 O O . ALA A 1 84 ? -1.227 5.830 3.758 1.00 93.94 84 ALA A O 1
ATOM 675 N N . LEU A 1 85 ? 0.439 7.294 3.403 1.00 97.00 85 LEU A N 1
ATOM 676 C CA . LEU A 1 85 ? 0.939 6.697 2.169 1.00 97.00 85 LEU A CA 1
ATOM 677 C C . LEU A 1 85 ? 2.321 6.132 2.452 1.00 97.00 85 LEU A C 1
ATOM 679 O O . LEU A 1 85 ? 3.238 6.874 2.825 1.00 97.00 85 LEU A O 1
ATOM 683 N N . VAL A 1 86 ? 2.458 4.829 2.263 1.00 97.19 86 VAL A N 1
ATOM 684 C CA . VAL A 1 86 ? 3.639 4.057 2.642 1.00 97.19 86 VAL A CA 1
ATOM 685 C C . VAL A 1 86 ? 4.192 3.358 1.410 1.00 97.19 86 VAL A C 1
ATOM 687 O O . VAL A 1 86 ? 3.445 3.024 0.494 1.00 97.19 86 VAL A O 1
ATOM 690 N N . ARG A 1 87 ? 5.508 3.173 1.368 1.00 97.62 87 ARG A N 1
ATOM 691 C CA . ARG A 1 87 ? 6.183 2.387 0.337 1.00 97.62 87 ARG A CA 1
ATOM 692 C C . ARG A 1 87 ? 6.991 1.295 1.003 1.00 97.62 87 ARG A C 1
ATOM 694 O O . ARG A 1 87 ? 7.709 1.570 1.961 1.00 97.62 87 ARG A O 1
ATOM 701 N N . VAL A 1 88 ? 6.872 0.087 0.476 1.00 97.75 88 VAL A N 1
ATOM 702 C CA . VAL A 1 88 ? 7.612 -1.100 0.907 1.00 97.75 88 VAL A CA 1
ATOM 703 C C . VAL A 1 88 ? 8.187 -1.797 -0.329 1.00 97.75 88 VAL A C 1
ATOM 705 O O . VAL A 1 88 ? 7.640 -1.617 -1.422 1.00 97.75 88 VAL A O 1
ATOM 708 N N . PRO A 1 89 ? 9.284 -2.557 -0.195 1.00 97.06 89 PRO A N 1
ATOM 709 C CA . PRO A 1 89 ? 9.792 -3.398 -1.272 1.00 97.06 89 PRO A CA 1
ATOM 710 C C . PRO A 1 89 ? 8.721 -4.377 -1.770 1.00 97.06 89 PRO A C 1
ATOM 712 O O . PRO A 1 89 ? 7.933 -4.898 -0.976 1.00 97.06 89 PRO A O 1
ATOM 715 N N . SER A 1 90 ? 8.691 -4.635 -3.079 1.00 95.38 90 SER A N 1
ATOM 716 C CA . SER A 1 90 ? 7.666 -5.481 -3.709 1.00 95.38 90 SER A CA 1
ATOM 717 C C . SER A 1 90 ? 7.651 -6.905 -3.156 1.00 95.38 90 SER A C 1
ATOM 719 O O . SER A 1 90 ? 6.588 -7.486 -2.981 1.00 95.38 90 SER A O 1
ATOM 721 N N . GLU A 1 91 ? 8.820 -7.446 -2.817 1.00 95.19 91 GLU A N 1
ATOM 722 C CA . GLU A 1 91 ? 8.986 -8.778 -2.233 1.00 95.19 91 GLU A CA 1
ATOM 723 C C . GLU A 1 91 ? 8.359 -8.909 -0.840 1.00 95.19 91 GLU A C 1
ATOM 725 O O . GLU A 1 91 ? 8.077 -10.012 -0.384 1.00 95.19 91 GLU A O 1
ATOM 730 N N . SER A 1 92 ? 8.138 -7.784 -0.158 1.00 96.94 92 SER A N 1
ATOM 731 C CA . SER A 1 92 ? 7.549 -7.728 1.180 1.00 96.94 92 SER A CA 1
ATOM 732 C C . SER A 1 92 ? 6.069 -7.356 1.164 1.00 96.94 92 SER A C 1
ATOM 734 O O . SER A 1 92 ? 5.453 -7.329 2.224 1.00 96.94 92 SER A O 1
ATOM 736 N N . PHE A 1 93 ? 5.497 -7.049 -0.005 1.00 96.94 93 PHE A N 1
ATOM 737 C CA . PHE A 1 93 ? 4.167 -6.454 -0.127 1.00 96.94 93 PHE A CA 1
ATOM 738 C C . PHE A 1 93 ? 3.068 -7.306 0.520 1.00 96.94 93 PHE A C 1
ATOM 740 O O . PHE A 1 93 ? 2.356 -6.815 1.392 1.00 96.94 93 PHE A O 1
ATOM 747 N N . GLU A 1 94 ? 2.973 -8.583 0.145 1.00 96.56 94 GLU A N 1
ATOM 748 C CA . GLU A 1 94 ? 1.918 -9.488 0.625 1.00 96.56 94 GLU A CA 1
ATOM 749 C C . GLU A 1 94 ? 2.000 -9.721 2.139 1.00 96.56 94 GLU A C 1
ATOM 751 O O . GLU A 1 94 ? 1.000 -9.635 2.853 1.00 96.56 94 GLU A O 1
ATOM 756 N N . VAL A 1 95 ? 3.212 -9.962 2.652 1.00 97.56 95 VAL A N 1
ATOM 757 C CA . VAL A 1 95 ? 3.432 -10.205 4.085 1.00 97.56 95 VAL A CA 1
ATOM 758 C C . VAL A 1 95 ? 3.144 -8.936 4.889 1.00 97.56 95 VAL A C 1
ATOM 760 O O . VAL A 1 95 ? 2.417 -8.986 5.881 1.00 97.56 95 VAL A O 1
ATOM 763 N N . PHE A 1 96 ? 3.629 -7.783 4.419 1.00 97.94 96 PHE A N 1
ATOM 764 C CA . PHE A 1 96 ? 3.346 -6.485 5.025 1.00 97.94 96 PHE A CA 1
ATOM 765 C C . PHE A 1 96 ? 1.843 -6.193 5.065 1.00 97.94 96 PHE A C 1
ATOM 767 O O . PHE A 1 96 ? 1.333 -5.776 6.102 1.00 97.94 96 PHE A O 1
ATOM 774 N N . LEU A 1 97 ? 1.129 -6.415 3.956 1.00 97.81 97 LEU A N 1
ATOM 775 C CA . LEU A 1 97 ? -0.312 -6.190 3.871 1.00 97.81 97 LEU A CA 1
ATOM 776 C C . LEU A 1 97 ? -1.074 -7.120 4.821 1.00 97.81 97 LEU A C 1
ATOM 778 O O . LEU A 1 97 ? -1.976 -6.672 5.524 1.00 97.81 97 LEU A O 1
ATOM 782 N N . SER A 1 98 ? -0.692 -8.395 4.893 1.00 97.56 98 SER A N 1
ATOM 783 C CA . SER A 1 98 ? -1.284 -9.352 5.830 1.00 97.56 98 SER A CA 1
ATOM 784 C C . SER A 1 98 ? -1.104 -8.919 7.289 1.00 97.56 98 SER A C 1
ATOM 786 O O . SER A 1 98 ? -2.074 -8.899 8.045 1.00 97.56 98 SER A O 1
ATOM 788 N N . GLU A 1 99 ? 0.104 -8.522 7.695 1.00 97.56 99 GLU A N 1
ATOM 789 C CA . GLU A 1 99 ? 0.368 -8.055 9.065 1.00 97.56 99 GLU A CA 1
ATOM 790 C C . GLU A 1 99 ? -0.308 -6.712 9.367 1.00 97.56 99 GLU A C 1
ATOM 792 O O . GLU A 1 99 ? -0.808 -6.501 10.472 1.00 97.56 99 GLU A O 1
ATOM 797 N N . LEU A 1 100 ? -0.392 -5.816 8.380 1.00 97.06 100 LEU A N 1
ATOM 798 C CA . LEU A 1 100 ? -1.108 -4.547 8.503 1.00 97.06 100 LEU A CA 1
ATOM 799 C C . LEU A 1 100 ? -2.588 -4.778 8.841 1.00 97.06 100 LEU A C 1
ATOM 801 O O . LEU A 1 100 ? -3.132 -4.098 9.711 1.00 97.06 100 LEU A O 1
ATOM 805 N N . LYS A 1 101 ? -3.221 -5.761 8.190 1.00 96.94 101 LYS A N 1
ATOM 806 C CA . LYS A 1 101 ? -4.633 -6.115 8.399 1.00 96.94 101 LYS A CA 1
ATOM 807 C C . LYS A 1 101 ? -4.919 -6.719 9.769 1.00 96.94 101 LYS A C 1
ATOM 809 O O . LYS A 1 101 ? -6.054 -6.683 10.210 1.00 96.94 101 LYS A O 1
ATOM 814 N N . GLN A 1 102 ? -3.910 -7.222 10.476 1.00 96.56 102 GLN A N 1
ATOM 815 C CA . GLN A 1 102 ? -4.080 -7.744 11.838 1.00 96.56 102 GLN A CA 1
ATOM 816 C C . GLN A 1 102 ? -4.167 -6.636 12.899 1.00 96.56 102 GLN A C 1
ATOM 818 O O . GLN A 1 102 ? -4.452 -6.915 14.061 1.00 96.56 102 GLN A O 1
ATOM 823 N N . LEU A 1 103 ? -3.902 -5.377 12.532 1.00 95.44 103 LEU A N 1
ATOM 824 C CA . LEU A 1 103 ? -3.916 -4.253 13.472 1.00 95.44 103 LEU A CA 1
ATOM 825 C C . LEU A 1 103 ? -5.327 -3.736 13.800 1.00 95.44 103 LEU A C 1
ATOM 827 O O . LEU A 1 103 ? -5.467 -2.950 14.737 1.00 95.44 103 LEU A O 1
ATOM 831 N N . GLY A 1 104 ? -6.350 -4.150 13.051 1.00 95.81 104 GLY A N 1
ATOM 832 C CA . GLY A 1 104 ? -7.738 -3.746 13.252 1.00 95.81 104 GLY A CA 1
ATOM 833 C C . GLY A 1 104 ? -8.689 -4.450 12.291 1.00 95.81 104 GLY A C 1
ATOM 834 O O . GLY A 1 104 ? -8.279 -5.321 11.531 1.00 95.81 104 GLY A O 1
ATOM 835 N N . ASP A 1 105 ? -9.953 -4.047 12.305 1.00 97.62 105 ASP A N 1
ATOM 836 C CA . ASP A 1 105 ? -10.962 -4.610 11.415 1.00 97.62 105 ASP A CA 1
ATOM 837 C C . ASP A 1 105 ? -10.865 -3.953 10.033 1.00 97.62 105 ASP A C 1
ATOM 839 O O . ASP A 1 105 ? -10.842 -2.725 9.909 1.00 97.62 105 ASP A O 1
ATOM 843 N N . VAL A 1 106 ? -10.800 -4.767 8.981 1.00 97.88 106 VAL A N 1
ATOM 844 C CA . VAL A 1 106 ? -10.717 -4.282 7.598 1.00 97.88 106 VAL A CA 1
ATOM 845 C C . VAL A 1 106 ? -12.110 -3.884 7.122 1.00 97.88 106 VAL A C 1
ATOM 847 O O . VAL A 1 106 ? -12.978 -4.734 6.946 1.00 97.88 106 VAL A O 1
ATOM 850 N N . GLU A 1 107 ? -12.321 -2.589 6.899 1.00 97.44 107 GLU A N 1
ATOM 851 C CA . GLU A 1 107 ? -13.575 -2.065 6.344 1.00 97.44 107 GLU A CA 1
ATOM 852 C C . GLU A 1 107 ? -13.581 -2.154 4.814 1.00 97.44 107 GLU A C 1
ATOM 854 O O . GLU A 1 107 ? -14.592 -2.496 4.205 1.00 97.44 107 GLU A O 1
ATOM 859 N N . ASN A 1 108 ? -12.439 -1.858 4.189 1.00 97.38 108 ASN A N 1
ATOM 860 C CA . ASN A 1 108 ? -12.263 -1.944 2.745 1.00 97.38 108 ASN A CA 1
ATOM 861 C C . ASN A 1 108 ? -10.818 -2.308 2.397 1.00 97.38 108 ASN A C 1
ATOM 863 O O . ASN A 1 108 ? -9.882 -1.809 3.028 1.00 97.38 108 ASN A O 1
ATOM 867 N N . GLU A 1 109 ? -10.649 -3.126 1.360 1.00 97.50 109 GLU A N 1
ATOM 868 C CA . GLU A 1 109 ? -9.357 -3.514 0.798 1.00 97.50 109 GLU A CA 1
ATOM 869 C C . GLU A 1 109 ? -9.466 -3.577 -0.727 1.00 97.50 109 GLU A C 1
ATOM 871 O O . GLU A 1 109 ? -10.304 -4.290 -1.275 1.00 97.50 109 GLU A O 1
ATOM 876 N N . GLU A 1 110 ? -8.591 -2.848 -1.412 1.00 98.38 110 GLU A N 1
ATOM 877 C CA . GLU A 1 110 ? -8.408 -2.936 -2.857 1.00 98.38 110 GLU A CA 1
ATOM 878 C C . GLU A 1 110 ? -6.918 -3.075 -3.156 1.00 98.38 110 GLU A C 1
ATOM 880 O O . GLU A 1 110 ? -6.105 -2.307 -2.639 1.00 98.38 110 GLU A O 1
ATOM 885 N N . VAL A 1 111 ? -6.558 -4.041 -4.002 1.00 98.19 111 VAL A N 1
ATOM 886 C CA . VAL A 1 111 ? -5.180 -4.263 -4.447 1.00 98.19 111 VAL A CA 1
ATOM 887 C C . VAL A 1 111 ? -5.123 -4.153 -5.963 1.00 98.19 111 VAL A C 1
ATOM 889 O O . VAL A 1 111 ? -5.848 -4.837 -6.681 1.00 98.19 111 VAL A O 1
ATOM 892 N N . ILE A 1 112 ? -4.224 -3.302 -6.446 1.00 98.12 112 ILE A N 1
ATOM 893 C CA . ILE A 1 112 ? -4.010 -3.029 -7.864 1.00 98.12 112 ILE A CA 1
ATOM 894 C C . ILE A 1 112 ? -2.572 -3.397 -8.211 1.00 98.12 112 ILE A C 1
ATOM 896 O O . ILE A 1 112 ? -1.630 -2.888 -7.604 1.00 98.12 112 ILE A O 1
ATOM 900 N N . GLY A 1 113 ? -2.407 -4.265 -9.206 1.00 97.19 113 GLY A N 1
ATOM 901 C CA . GLY A 1 113 ? -1.118 -4.567 -9.819 1.00 97.19 113 GLY A CA 1
ATOM 902 C C . GLY A 1 113 ? -0.989 -3.854 -11.160 1.00 97.19 113 GLY A C 1
ATOM 903 O O . GLY A 1 113 ? -1.804 -4.069 -12.054 1.00 97.19 113 GLY A O 1
ATOM 904 N N . LEU A 1 114 ? 0.040 -3.024 -11.308 1.00 97.38 114 LEU A N 1
ATOM 905 C CA . LEU A 1 114 ? 0.386 -2.374 -12.568 1.00 97.38 114 LEU A CA 1
ATOM 906 C C . LEU A 1 114 ? 1.656 -3.005 -13.140 1.00 97.38 114 LEU A C 1
ATOM 908 O O . LEU A 1 114 ? 2.695 -2.991 -12.480 1.00 97.38 114 LEU A O 1
ATOM 912 N N . ASP A 1 115 ? 1.588 -3.523 -14.366 1.00 96.44 115 ASP A N 1
ATOM 913 C CA . ASP A 1 115 ? 2.786 -3.948 -15.090 1.00 96.44 115 ASP A CA 1
ATOM 914 C C . ASP A 1 115 ? 3.600 -2.715 -15.500 1.00 96.44 115 ASP A C 1
ATOM 916 O O . ASP A 1 115 ? 3.121 -1.838 -16.220 1.00 96.44 115 ASP A O 1
ATOM 920 N N . ILE A 1 116 ? 4.824 -2.631 -14.985 1.00 96.44 116 ILE A N 1
ATOM 921 C CA . ILE A 1 116 ? 5.768 -1.541 -15.230 1.00 96.44 116 ILE A CA 1
ATOM 922 C C . ILE A 1 116 ? 7.025 -2.035 -15.954 1.00 96.44 116 ILE A C 1
ATOM 924 O O . ILE A 1 116 ? 8.029 -1.328 -15.952 1.00 96.44 116 ILE A O 1
ATOM 928 N N . THR A 1 117 ? 6.999 -3.232 -16.552 1.00 95.75 117 THR A N 1
ATOM 929 C CA . THR A 1 117 ? 8.179 -3.873 -17.158 1.00 95.75 117 THR A CA 1
ATOM 930 C C . THR A 1 117 ? 8.841 -2.983 -18.207 1.00 95.75 117 THR A C 1
ATOM 932 O O . THR A 1 117 ? 10.046 -2.740 -18.124 1.00 95.75 117 THR A O 1
ATOM 935 N N . ASP A 1 118 ? 8.058 -2.431 -19.136 1.00 94.38 118 ASP A N 1
ATOM 936 C CA . ASP A 1 118 ? 8.581 -1.564 -20.198 1.00 94.38 118 ASP A CA 1
ATOM 937 C C . ASP A 1 118 ? 9.154 -0.260 -19.636 1.00 94.38 118 ASP A C 1
ATOM 939 O O . ASP A 1 118 ? 10.307 0.070 -19.891 1.00 94.38 118 ASP A O 1
ATOM 943 N N . SER A 1 119 ? 8.398 0.435 -18.778 1.00 95.50 119 SER A N 1
ATOM 944 C CA . SER A 1 119 ? 8.866 1.673 -18.135 1.00 95.50 119 SER A CA 1
ATOM 945 C C . SER A 1 119 ? 10.137 1.442 -17.313 1.00 95.50 119 SER A C 1
ATOM 947 O O . SER A 1 119 ? 11.063 2.253 -17.328 1.00 95.50 119 SER A O 1
ATOM 949 N N . TYR A 1 120 ? 10.222 0.315 -16.608 1.00 94.81 120 TYR A N 1
ATOM 950 C CA . TYR A 1 120 ? 11.411 -0.064 -15.858 1.00 94.81 120 TYR A CA 1
ATOM 951 C C . TYR A 1 120 ? 12.612 -0.285 -16.790 1.00 94.81 120 TYR A C 1
ATOM 953 O O . TYR A 1 120 ? 13.680 0.272 -16.530 1.00 94.81 120 TYR A O 1
ATOM 961 N N . ARG A 1 121 ? 12.433 -1.012 -17.903 1.00 93.75 121 ARG A N 1
ATOM 962 C CA . ARG A 1 121 ? 13.473 -1.205 -18.927 1.00 93.75 121 ARG A CA 1
ATOM 963 C C . ARG A 1 121 ? 13.945 0.121 -19.519 1.00 93.75 121 ARG A C 1
ATOM 965 O O . ARG A 1 121 ? 15.149 0.360 -19.567 1.00 93.75 121 ARG A O 1
ATOM 972 N N . ASP A 1 122 ? 13.025 0.998 -19.900 1.00 94.06 122 ASP A N 1
ATOM 973 C CA . ASP A 1 122 ? 13.352 2.296 -20.497 1.00 94.06 122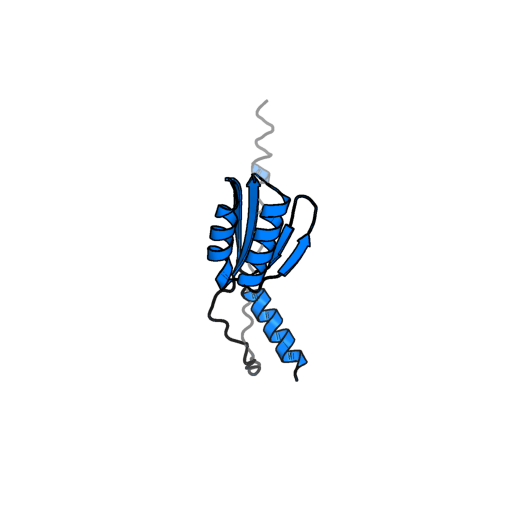 ASP A CA 1
ATOM 974 C C . ASP A 1 122 ? 14.184 3.160 -19.536 1.00 94.06 122 ASP A C 1
ATOM 976 O O . ASP A 1 122 ? 15.159 3.808 -19.931 1.00 94.06 122 ASP A O 1
ATOM 980 N N . ASN A 1 123 ? 13.851 3.129 -18.241 1.00 94.75 123 ASN A N 1
ATOM 981 C CA . ASN A 1 123 ? 14.628 3.816 -17.212 1.00 94.75 123 ASN A CA 1
ATOM 982 C C . ASN A 1 123 ? 16.027 3.208 -17.021 1.00 94.75 123 ASN A C 1
ATOM 984 O O . ASN A 1 123 ? 16.974 3.965 -16.791 1.00 94.75 123 ASN A O 1
ATOM 988 N N . LEU A 1 124 ? 16.188 1.882 -17.135 1.00 93.19 124 LEU A N 1
ATOM 989 C CA . LEU A 1 124 ? 17.509 1.242 -17.089 1.00 93.19 124 LEU A CA 1
ATOM 990 C C . LEU A 1 124 ? 18.385 1.677 -18.264 1.00 93.19 124 LEU A C 1
ATOM 992 O O . LEU A 1 124 ? 19.509 2.120 -18.040 1.00 93.19 124 LEU A O 1
ATOM 996 N N . ILE A 1 125 ? 17.848 1.645 -19.487 1.00 94.19 125 ILE A N 1
ATOM 997 C CA . ILE A 1 125 ? 18.561 2.089 -20.695 1.00 94.19 125 ILE A CA 1
ATOM 998 C C . ILE A 1 125 ? 19.000 3.551 -20.542 1.00 94.19 125 ILE A C 1
ATOM 1000 O O . ILE A 1 125 ? 20.153 3.902 -20.804 1.00 94.19 125 ILE A O 1
ATOM 1004 N N . LYS A 1 126 ? 18.106 4.416 -20.045 1.00 94.25 126 LYS A N 1
ATOM 1005 C CA . LYS A 1 126 ? 18.433 5.822 -19.780 1.00 94.25 126 LYS A CA 1
ATOM 1006 C C . LYS A 1 126 ? 19.558 5.958 -18.756 1.00 94.25 126 LYS A C 1
ATOM 1008 O O . LYS A 1 126 ? 20.480 6.743 -18.970 1.00 94.25 126 LYS A O 1
ATOM 1013 N N . LEU A 1 127 ? 19.513 5.198 -17.666 1.00 94.19 127 LEU A N 1
ATOM 1014 C CA . LEU A 1 127 ? 20.552 5.229 -16.640 1.00 94.19 127 LEU A CA 1
ATOM 1015 C C . LEU A 1 127 ? 21.908 4.747 -17.174 1.00 94.19 127 LEU A C 1
ATOM 1017 O O . LEU A 1 127 ? 22.934 5.334 -16.840 1.00 94.19 127 LEU A O 1
ATOM 1021 N N . GLU A 1 128 ? 21.922 3.702 -17.999 1.00 92.88 128 GLU A N 1
ATOM 1022 C CA . GLU A 1 128 ? 23.131 3.181 -18.646 1.00 92.88 128 GLU A CA 1
ATOM 1023 C C . GLU A 1 128 ? 23.734 4.195 -19.618 1.00 92.88 128 GLU A C 1
ATOM 1025 O O . GLU A 1 128 ? 24.944 4.419 -19.594 1.00 92.88 128 GLU A O 1
ATOM 1030 N N . SER A 1 129 ? 22.892 4.878 -20.400 1.00 93.12 129 SER A N 1
ATOM 1031 C CA . SER A 1 129 ? 23.339 5.914 -21.337 1.00 93.12 129 SER A CA 1
ATOM 1032 C C . SER A 1 129 ? 24.044 7.092 -20.655 1.00 93.12 129 SER A C 1
ATOM 1034 O O . SER A 1 129 ? 24.936 7.685 -21.248 1.00 93.12 129 SER A O 1
ATOM 1036 N N . LEU A 1 130 ? 23.686 7.406 -19.402 1.00 94.62 130 LEU A N 1
ATOM 1037 C CA . LEU A 1 130 ? 24.264 8.514 -18.630 1.00 94.62 130 LEU A CA 1
ATOM 1038 C C . LEU A 1 130 ? 25.594 8.168 -17.943 1.00 94.62 130 LEU A C 1
ATOM 1040 O O . LEU A 1 130 ? 26.261 9.063 -17.432 1.00 94.62 130 LEU A O 1
ATOM 1044 N N . LYS A 1 131 ? 25.960 6.884 -17.866 1.00 90.38 131 LYS A N 1
ATOM 1045 C CA . LYS A 1 131 ? 27.220 6.433 -17.246 1.00 90.38 131 LYS A CA 1
ATOM 1046 C C . LYS A 1 131 ? 28.400 6.419 -18.222 1.00 90.38 131 LYS A C 1
ATOM 1048 O O . LYS A 1 131 ? 29.525 6.190 -17.782 1.00 90.38 131 LYS A O 1
ATOM 1053 N N . LYS A 1 132 ? 28.129 6.582 -19.515 1.00 69.88 132 LYS A N 1
ATOM 1054 C CA . LYS A 1 132 ? 29.101 6.530 -20.606 1.00 69.88 132 LYS A CA 1
ATOM 1055 C C . LYS A 1 132 ? 29.567 7.932 -20.979 1.00 69.88 132 LYS A C 1
ATOM 1057 O O . LYS A 1 132 ? 30.764 8.052 -21.311 1.00 69.88 132 LYS A O 1
#

Organism: NCBI:txid1001590